Protein AF-A0A968VI49-F1 (afdb_monomer_lite)

Structure (mmCIF, N/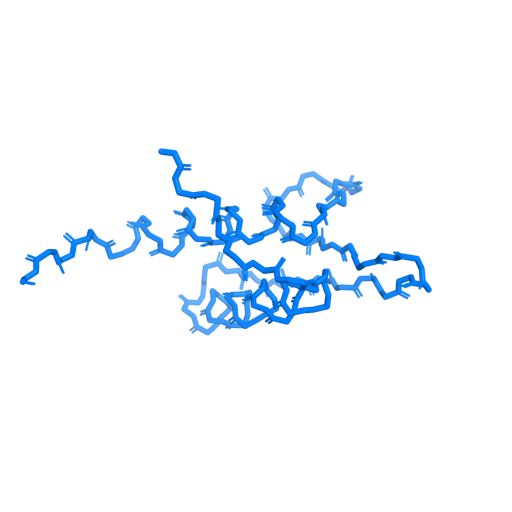CA/C/O backbone):
data_AF-A0A968VI49-F1
#
_entry.id   AF-A0A968VI49-F1
#
loop_
_atom_site.group_PDB
_atom_site.id
_atom_site.type_symbol
_atom_site.label_atom_id
_atom_site.label_alt_id
_atom_site.label_comp_id
_atom_site.label_asym_id
_atom_site.label_entity_id
_atom_site.label_seq_id
_atom_site.pdbx_PDB_ins_code
_atom_site.Cartn_x
_atom_site.Cartn_y
_atom_site.Cartn_z
_atom_site.occupancy
_atom_site.B_iso_or_equiv
_atom_site.auth_seq_id
_atom_site.auth_comp_id
_atom_site.auth_asym_id
_atom_site.auth_atom_id
_atom_site.pdbx_PDB_model_num
ATOM 1 N N . MET A 1 1 ? 10.534 -1.432 20.834 1.00 38.38 1 MET A N 1
ATOM 2 C CA . MET A 1 1 ? 10.559 -0.906 19.449 1.00 38.38 1 MET A CA 1
ATOM 3 C C . MET A 1 1 ? 10.489 -2.117 18.545 1.00 38.38 1 MET A C 1
ATOM 5 O O . MET A 1 1 ? 11.512 -2.612 18.091 1.00 38.38 1 MET A O 1
ATOM 9 N N . ASP A 1 2 ? 9.284 -2.651 18.393 1.00 45.47 2 ASP A N 1
ATOM 10 C CA . ASP A 1 2 ? 9.026 -3.857 17.618 1.00 45.47 2 ASP A CA 1
ATOM 11 C C . ASP A 1 2 ? 9.093 -3.499 16.137 1.00 45.47 2 ASP A C 1
ATOM 13 O O . ASP A 1 2 ? 8.160 -2.929 15.570 1.00 45.47 2 ASP A O 1
ATOM 17 N N . LYS A 1 3 ? 10.255 -3.764 15.533 1.00 52.62 3 LYS A N 1
ATOM 18 C CA . LYS A 1 3 ? 10.403 -3.761 14.081 1.00 52.62 3 LYS A CA 1
ATOM 19 C C . LYS A 1 3 ? 9.451 -4.827 13.545 1.00 52.62 3 LYS A C 1
ATOM 21 O O . LYS A 1 3 ? 9.569 -5.979 13.966 1.00 52.62 3 LYS A O 1
ATOM 26 N N . PRO A 1 4 ? 8.500 -4.482 12.670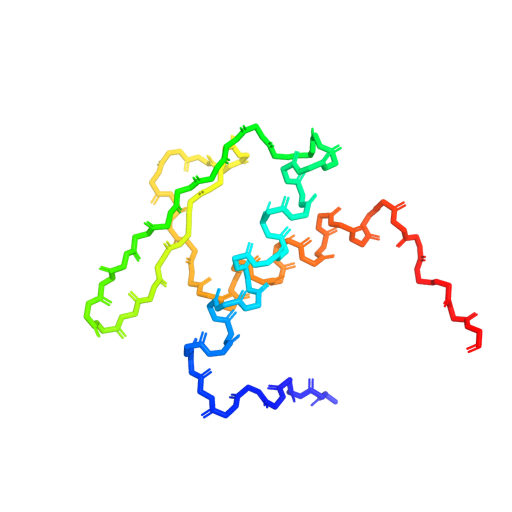 1.00 51.69 4 PRO A N 1
ATOM 27 C CA . PRO A 1 4 ? 7.670 -5.504 12.074 1.00 51.69 4 PRO A CA 1
ATOM 28 C C . PRO A 1 4 ? 8.583 -6.420 11.253 1.00 51.69 4 PRO A C 1
ATOM 30 O O . PRO A 1 4 ? 9.378 -5.958 10.438 1.00 51.69 4 PRO A O 1
ATOM 33 N N . ASN A 1 5 ? 8.518 -7.715 11.551 1.00 47.22 5 ASN A N 1
ATOM 34 C CA . ASN A 1 5 ? 9.397 -8.753 11.029 1.00 47.22 5 ASN A CA 1
ATOM 35 C C . ASN A 1 5 ? 9.035 -9.104 9.572 1.00 47.22 5 ASN A C 1
ATOM 37 O O . ASN A 1 5 ? 8.732 -10.253 9.260 1.00 47.22 5 ASN A O 1
ATOM 41 N N . PHE A 1 6 ? 8.994 -8.105 8.690 1.00 55.03 6 PHE A N 1
ATOM 42 C CA . PHE A 1 6 ? 8.889 -8.313 7.252 1.00 55.03 6 PHE A CA 1
ATOM 43 C C . PHE A 1 6 ? 10.280 -8.719 6.766 1.00 55.03 6 PHE A C 1
ATOM 45 O O . PHE A 1 6 ? 11.157 -7.880 6.595 1.00 55.03 6 PHE A O 1
ATOM 52 N N . HIS A 1 7 ? 10.511 -10.027 6.650 1.00 56.41 7 HIS A N 1
ATOM 53 C CA . HIS A 1 7 ? 11.783 -10.577 6.175 1.00 56.41 7 HIS A CA 1
ATOM 54 C C . HIS A 1 7 ? 12.009 -10.346 4.669 1.00 56.41 7 HIS A C 1
ATOM 56 O O . HIS A 1 7 ? 13.133 -10.507 4.206 1.00 56.41 7 HIS A O 1
ATOM 62 N N . ASP A 1 8 ? 10.983 -9.885 3.942 1.00 69.44 8 ASP A N 1
ATOM 63 C CA . ASP A 1 8 ? 11.015 -9.645 2.503 1.00 69.44 8 ASP A CA 1
ATOM 64 C C . ASP A 1 8 ? 10.229 -8.366 2.161 1.00 69.44 8 ASP A C 1
ATOM 66 O O . ASP A 1 8 ? 9.070 -8.206 2.560 1.00 69.44 8 ASP A O 1
ATOM 70 N N . GLU A 1 9 ? 10.836 -7.453 1.394 1.00 70.31 9 GLU A N 1
ATOM 71 C CA . GLU A 1 9 ? 10.195 -6.207 0.928 1.00 70.31 9 GLU A CA 1
ATOM 72 C C . GLU A 1 9 ? 8.905 -6.471 0.137 1.00 70.31 9 GLU A C 1
ATOM 74 O O . GLU A 1 9 ? 7.969 -5.670 0.171 1.00 70.31 9 GLU A O 1
ATOM 79 N N . ILE A 1 10 ? 8.823 -7.634 -0.515 1.00 77.81 10 ILE A N 1
ATOM 80 C CA . ILE A 1 10 ? 7.638 -8.087 -1.248 1.00 77.81 10 ILE A CA 1
ATOM 81 C C . ILE A 1 10 ? 6.456 -8.280 -0.295 1.00 77.81 10 ILE A C 1
ATOM 83 O O . ILE A 1 10 ? 5.378 -7.750 -0.549 1.00 77.81 10 ILE A O 1
ATOM 87 N N . SER A 1 11 ? 6.657 -8.949 0.843 1.00 81.81 11 SER A N 1
ATOM 88 C CA . SER A 1 11 ? 5.584 -9.175 1.820 1.00 81.81 11 SER A CA 1
ATOM 89 C C . SER A 1 11 ? 5.060 -7.869 2.419 1.00 81.81 11 SER A C 1
ATOM 91 O O . SER A 1 11 ? 3.868 -7.748 2.705 1.00 81.81 11 SER A O 1
ATOM 93 N N . LEU A 1 12 ? 5.932 -6.870 2.590 1.00 84.62 12 LEU A N 1
ATOM 94 C CA . LEU A 1 12 ? 5.527 -5.535 3.029 1.00 84.62 12 LEU A CA 1
ATOM 95 C C . LEU A 1 12 ? 4.693 -4.821 1.960 1.00 84.62 12 LEU A C 1
ATOM 97 O O . LEU A 1 12 ? 3.679 -4.198 2.279 1.00 84.62 12 LEU A O 1
ATOM 101 N N . ALA A 1 13 ? 5.085 -4.940 0.694 1.00 86.75 13 ALA A N 1
ATOM 102 C CA . ALA A 1 13 ? 4.353 -4.362 -0.423 1.00 86.75 13 ALA A CA 1
ATOM 103 C C . ALA A 1 13 ? 2.976 -5.021 -0.619 1.00 86.75 13 ALA A C 1
ATOM 105 O O . ALA A 1 13 ? 1.981 -4.318 -0.798 1.00 86.75 13 ALA A O 1
ATOM 106 N N . GLU A 1 14 ? 2.879 -6.343 -0.479 1.00 87.25 14 GLU A N 1
ATOM 107 C CA . GLU A 1 14 ? 1.603 -7.070 -0.483 1.00 87.25 14 GLU A CA 1
ATOM 108 C C . GLU A 1 14 ? 0.707 -6.661 0.696 1.00 87.25 14 GLU A C 1
ATOM 110 O O . GLU A 1 14 ? -0.499 -6.451 0.534 1.00 87.25 14 GLU A O 1
ATOM 115 N N . ALA A 1 15 ? 1.284 -6.479 1.889 1.00 89.06 15 ALA A N 1
ATOM 116 C CA . ALA A 1 15 ? 0.544 -5.990 3.050 1.00 89.06 15 ALA A CA 1
ATOM 117 C C . ALA A 1 15 ? 0.016 -4.561 2.831 1.00 89.06 15 ALA A C 1
ATOM 119 O O . ALA A 1 15 ? -1.145 -4.277 3.144 1.00 89.06 15 ALA A O 1
ATOM 120 N N . ALA A 1 16 ? 0.833 -3.668 2.264 1.00 89.38 16 ALA A N 1
ATOM 121 C CA . ALA A 1 16 ? 0.423 -2.311 1.904 1.00 89.38 16 ALA A CA 1
ATOM 122 C C . ALA A 1 16 ? -0.692 -2.319 0.847 1.00 89.38 16 ALA A C 1
ATOM 124 O O . ALA A 1 16 ? -1.687 -1.612 1.001 1.00 89.38 16 ALA A O 1
ATOM 125 N N . GLU A 1 17 ? -0.591 -3.164 -0.180 1.00 90.25 17 GLU A N 1
ATOM 126 C CA . GLU A 1 17 ? -1.651 -3.338 -1.177 1.00 90.25 17 GLU A CA 1
ATOM 127 C C . GLU A 1 17 ? -2.963 -3.810 -0.527 1.00 90.25 17 GLU A C 1
ATOM 129 O O . GLU A 1 17 ? -4.030 -3.254 -0.802 1.00 90.25 17 GLU A O 1
ATOM 134 N N . SER A 1 18 ? -2.902 -4.799 0.367 1.00 90.75 18 SER A N 1
ATOM 135 C CA . SER A 1 18 ? -4.084 -5.316 1.065 1.00 90.75 18 SER A CA 1
ATOM 136 C C . SER A 1 18 ? -4.777 -4.230 1.892 1.00 90.75 18 SER A C 1
ATOM 138 O O . SER A 1 18 ? -6.002 -4.088 1.837 1.00 90.75 18 SER A O 1
ATOM 140 N N . LEU A 1 19 ? -4.012 -3.396 2.604 1.00 89.31 19 LEU A N 1
ATOM 141 C CA . LEU A 1 19 ? -4.570 -2.257 3.338 1.00 89.31 19 LEU A CA 1
ATOM 142 C C . LEU A 1 19 ? -5.150 -1.190 2.396 1.00 89.31 19 LEU A C 1
ATOM 144 O O . LEU A 1 19 ? -6.192 -0.615 2.703 1.00 89.31 19 LEU A O 1
ATOM 148 N N . ALA A 1 20 ? -4.526 -0.938 1.242 1.00 88.19 20 ALA A N 1
ATOM 149 C CA . ALA A 1 20 ? -5.029 0.021 0.257 1.00 88.19 20 ALA A CA 1
ATOM 150 C C . ALA A 1 20 ? -6.381 -0.427 -0.309 1.00 88.19 20 ALA A C 1
ATOM 152 O O . ALA A 1 20 ? -7.322 0.365 -0.378 1.00 88.19 20 ALA A O 1
ATOM 153 N N . LYS A 1 21 ? -6.504 -1.720 -0.634 1.00 89.06 21 LYS A N 1
ATOM 154 C CA . LYS A 1 21 ? -7.763 -2.349 -1.060 1.00 89.06 21 LYS A CA 1
ATOM 155 C C . LYS A 1 21 ? -8.837 -2.229 0.021 1.00 89.06 21 LYS A C 1
ATOM 157 O O . LYS A 1 21 ? -9.966 -1.860 -0.291 1.00 89.06 21 LYS A O 1
ATOM 162 N N . GLN A 1 22 ? -8.495 -2.470 1.289 1.00 88.94 22 GLN A N 1
ATOM 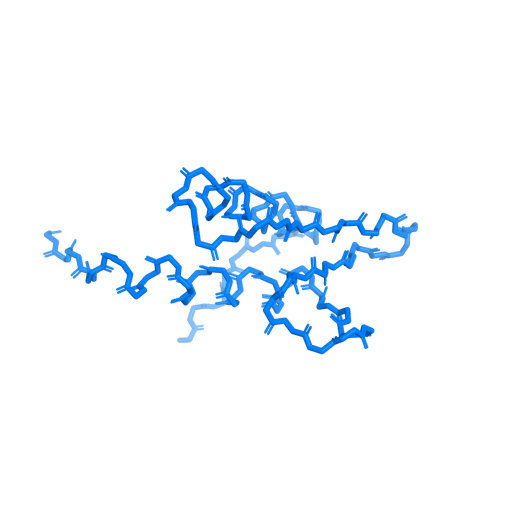163 C CA . GLN A 1 22 ? -9.429 -2.282 2.409 1.00 88.94 22 GLN A CA 1
ATOM 164 C C . GLN A 1 22 ? -9.885 -0.825 2.544 1.00 88.94 22 GLN A C 1
ATOM 166 O O . GLN A 1 22 ? -11.080 -0.563 2.670 1.00 88.94 22 GLN A O 1
ATOM 171 N N . ALA A 1 23 ? -8.959 0.131 2.463 1.00 86.50 23 ALA A N 1
ATOM 172 C CA . ALA A 1 23 ? -9.277 1.554 2.529 1.00 86.50 23 ALA A CA 1
ATOM 173 C C . ALA A 1 23 ? -10.136 2.019 1.338 1.00 86.50 23 ALA A C 1
ATOM 175 O O . ALA A 1 23 ? -11.026 2.850 1.525 1.00 86.50 23 ALA A O 1
ATOM 176 N N . MET A 1 24 ? -9.943 1.452 0.140 1.00 87.25 24 MET A N 1
ATOM 177 C CA . MET A 1 24 ? -10.857 1.658 -0.993 1.00 87.25 24 MET A CA 1
ATOM 178 C C . MET A 1 24 ? -12.245 1.076 -0.725 1.00 87.25 24 MET A C 1
ATOM 180 O O . MET A 1 24 ? -13.244 1.754 -0.948 1.00 87.25 24 MET A O 1
ATOM 184 N N . HIS A 1 25 ? -12.327 -0.152 -0.207 1.00 86.62 25 HIS A N 1
ATOM 185 C CA . HIS A 1 25 ? -13.603 -0.787 0.137 1.00 86.62 25 HIS A CA 1
ATOM 186 C C . HIS A 1 25 ? -14.399 0.001 1.186 1.00 86.62 25 HIS A C 1
ATOM 188 O O . HIS A 1 25 ? -15.625 0.025 1.128 1.00 86.62 25 HIS A O 1
ATOM 194 N N . GLN A 1 26 ? -13.716 0.660 2.123 1.00 85.50 26 GLN A N 1
ATOM 195 C CA . GLN A 1 26 ? -14.336 1.535 3.123 1.00 85.50 26 GLN A CA 1
ATOM 196 C C . GLN A 1 26 ? -14.65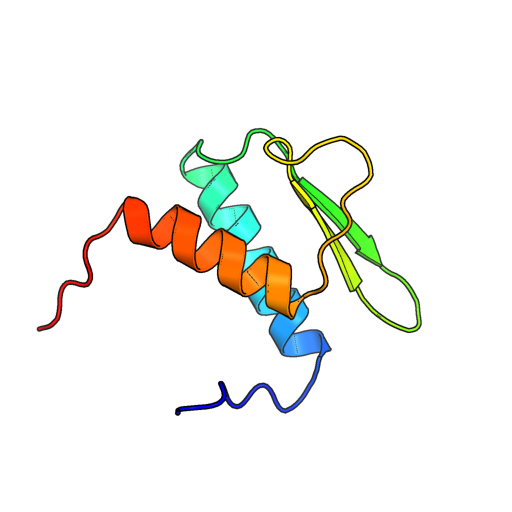5 2.947 2.595 1.00 85.50 26 GLN A C 1
ATOM 198 O O . GLN A 1 26 ? -15.153 3.778 3.350 1.00 85.50 26 GLN A O 1
ATOM 203 N N . GLY A 1 27 ? -14.365 3.246 1.323 1.00 84.06 27 GLY A N 1
ATOM 204 C CA . GLY A 1 27 ? -14.579 4.569 0.726 1.00 84.06 27 GLY A CA 1
ATOM 205 C C . GLY A 1 27 ? -13.640 5.655 1.262 1.00 84.06 27 GLY A C 1
ATOM 206 O O . GLY A 1 27 ? -13.913 6.840 1.094 1.00 84.06 27 GLY A O 1
ATOM 207 N N . MET A 1 28 ? -12.543 5.272 1.924 1.00 82.62 28 MET A N 1
ATOM 208 C CA . MET A 1 28 ? -11.543 6.201 2.468 1.00 82.62 28 MET A CA 1
ATOM 209 C C . MET A 1 28 ? -10.512 6.620 1.417 1.00 82.62 28 MET A C 1
ATOM 211 O O . MET A 1 28 ? -9.914 7.690 1.521 1.00 82.62 28 MET A O 1
ATOM 215 N N . LEU A 1 29 ? -10.294 5.765 0.415 1.00 83.44 29 LEU A N 1
ATOM 216 C CA . LEU A 1 29 ? -9.496 6.059 -0.768 1.00 83.44 29 LEU A CA 1
ATOM 217 C C . LEU A 1 29 ? -10.382 6.016 -2.009 1.00 83.44 29 LEU A C 1
ATOM 219 O O . LEU A 1 29 ? -11.075 5.030 -2.245 1.00 83.44 29 LEU A O 1
ATOM 223 N N . ASN A 1 30 ? -10.303 7.067 -2.825 1.00 82.06 30 ASN A N 1
ATOM 224 C CA . ASN A 1 30 ? -11.002 7.121 -4.108 1.00 82.06 30 ASN A CA 1
ATOM 225 C C . ASN A 1 30 ? -10.293 6.268 -5.166 1.00 82.06 30 ASN A C 1
ATOM 227 O O . ASN A 1 30 ? -10.942 5.535 -5.905 1.00 82.06 30 ASN A O 1
ATOM 231 N N . HIS A 1 31 ? -8.962 6.351 -5.232 1.00 84.56 31 HIS A N 1
ATOM 232 C CA . HIS A 1 31 ? -8.126 5.446 -6.012 1.00 84.56 31 HIS A CA 1
ATOM 233 C C . HIS A 1 31 ? -6.726 5.326 -5.387 1.00 84.56 31 HIS A C 1
ATOM 235 O O . HIS A 1 31 ? -6.312 6.118 -4.536 1.00 84.56 31 HIS A O 1
ATOM 241 N N . PHE A 1 32 ? -5.971 4.327 -5.827 1.00 87.75 32 PHE A N 1
ATOM 242 C CA . PHE A 1 32 ? -4.535 4.240 -5.591 1.00 87.75 32 PHE A CA 1
ATOM 243 C C . PHE A 1 32 ? -3.851 3.680 -6.836 1.00 87.75 32 PHE A C 1
ATOM 245 O O . PHE A 1 32 ? -4.485 3.012 -7.652 1.00 87.75 32 PHE A O 1
ATOM 252 N N . THR A 1 33 ? -2.562 3.962 -6.975 1.00 88.50 33 THR A N 1
ATOM 253 C CA . THR A 1 33 ? -1.721 3.448 -8.057 1.00 88.50 33 THR A CA 1
ATOM 254 C C . THR A 1 33 ? -0.505 2.776 -7.446 1.00 88.50 33 THR A C 1
ATOM 256 O O . THR A 1 33 ? 0.106 3.326 -6.531 1.00 88.50 33 THR A O 1
ATOM 259 N N . ILE A 1 34 ? -0.156 1.597 -7.957 1.00 89.25 34 ILE A N 1
ATOM 260 C CA . ILE A 1 34 ? 1.070 0.889 -7.591 1.00 89.25 34 ILE A CA 1
ATOM 261 C C . ILE A 1 34 ? 1.971 0.858 -8.814 1.00 89.25 34 ILE A C 1
ATOM 263 O O . ILE A 1 34 ? 1.559 0.432 -9.893 1.00 89.25 34 ILE A O 1
ATOM 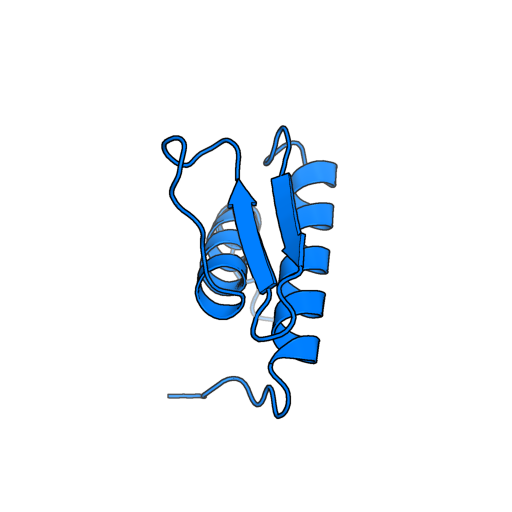267 N N . TYR A 1 35 ? 3.199 1.313 -8.628 1.00 88.50 35 TYR A N 1
ATOM 268 C CA . TYR A 1 35 ? 4.265 1.234 -9.604 1.00 88.50 35 TYR A CA 1
ATOM 269 C C . TYR A 1 35 ? 5.173 0.073 -9.217 1.00 88.50 35 TYR A C 1
ATOM 271 O O . TYR A 1 35 ? 5.829 0.095 -8.176 1.00 88.50 35 TYR A O 1
ATOM 279 N N . PHE A 1 36 ? 5.183 -0.954 -10.058 1.00 85.06 36 PHE A N 1
ATOM 280 C CA . PHE A 1 36 ? 6.032 -2.124 -9.891 1.00 85.06 36 PHE A CA 1
ATOM 281 C C . PHE A 1 36 ? 7.366 -1.856 -10.587 1.00 85.06 36 PHE A C 1
ATOM 283 O O . PHE A 1 36 ? 7.464 -2.019 -11.805 1.00 85.06 36 PHE A O 1
ATOM 290 N N . TYR A 1 37 ? 8.382 -1.417 -9.842 1.00 83.81 37 TYR A N 1
ATOM 291 C CA . TYR A 1 37 ? 9.747 -1.381 -10.366 1.00 83.81 37 TYR A CA 1
ATOM 292 C C . TYR A 1 37 ? 10.454 -2.711 -10.073 1.00 83.81 37 TYR A C 1
ATOM 294 O O . TYR A 1 37 ? 10.108 -3.384 -9.098 1.00 83.81 37 TYR A O 1
ATOM 302 N N . PRO A 1 38 ? 11.449 -3.099 -10.893 1.00 75.75 38 PRO A N 1
ATOM 303 C CA . PRO A 1 38 ? 12.253 -4.297 -10.648 1.00 75.75 38 PRO A CA 1
ATOM 304 C C . PRO A 1 38 ? 12.950 -4.266 -9.283 1.00 75.75 38 PRO A C 1
ATOM 306 O O . PRO A 1 38 ? 13.118 -5.309 -8.660 1.00 75.75 38 PRO A O 1
ATOM 309 N N . ASP A 1 39 ? 13.327 -3.066 -8.837 1.00 73.75 39 ASP A N 1
ATOM 310 C CA . ASP A 1 39 ? 14.089 -2.840 -7.610 1.00 73.75 39 ASP A CA 1
ATOM 311 C C . ASP A 1 39 ? 13.204 -2.591 -6.378 1.00 73.75 39 ASP A C 1
ATOM 313 O O . ASP A 1 39 ? 13.619 -2.886 -5.265 1.00 73.75 39 ASP A O 1
ATOM 317 N N . SER A 1 40 ? 12.002 -2.024 -6.540 1.00 76.12 40 SER A N 1
ATOM 318 C CA . SER A 1 40 ? 11.082 -1.739 -5.424 1.00 76.12 40 SER A CA 1
ATOM 319 C C . SER A 1 40 ? 9.672 -1.387 -5.904 1.00 76.12 40 SER A C 1
ATOM 321 O O . SER A 1 40 ? 9.464 -0.944 -7.031 1.00 76.12 40 SER A O 1
ATOM 323 N N . TRP A 1 41 ? 8.662 -1.571 -5.055 1.00 87.06 41 TRP A N 1
ATOM 324 C CA . TRP A 1 41 ? 7.303 -1.114 -5.365 1.00 87.06 41 TRP A CA 1
ATOM 325 C C . TRP A 1 41 ? 7.090 0.290 -4.815 1.00 87.06 41 TRP A C 1
ATOM 327 O O . TRP A 1 41 ? 7.564 0.613 -3.728 1.00 87.06 41 TRP A O 1
ATOM 337 N N . GLN A 1 42 ? 6.342 1.116 -5.537 1.00 89.25 42 GLN A N 1
ATOM 338 C CA . GLN A 1 42 ? 5.985 2.458 -5.088 1.00 89.25 42 GLN A CA 1
ATOM 339 C C . GLN A 1 42 ? 4.478 2.675 -5.153 1.00 89.25 42 GLN A C 1
ATOM 341 O O . GLN A 1 42 ? 3.803 2.204 -6.065 1.00 89.25 42 GLN A O 1
ATOM 346 N N . PHE A 1 43 ? 3.947 3.408 -4.184 1.00 90.19 43 PHE A N 1
ATOM 347 C CA . PHE A 1 43 ? 2.516 3.603 -3.987 1.00 90.19 43 PHE A CA 1
ATOM 348 C C . PHE A 1 43 ? 2.152 5.078 -4.113 1.00 90.19 43 PHE A C 1
ATOM 350 O O . PHE A 1 43 ? 2.819 5.946 -3.559 1.00 90.19 43 PHE A O 1
ATOM 357 N N . HIS A 1 44 ? 1.046 5.360 -4.791 1.00 88.94 44 HIS A N 1
ATOM 358 C CA . HIS A 1 44 ? 0.482 6.699 -4.915 1.00 88.94 44 HIS A CA 1
ATOM 359 C C . HIS A 1 44 ? -0.995 6.682 -4.522 1.00 88.94 44 HIS A C 1
ATOM 361 O O . HIS A 1 44 ? -1.764 5.849 -5.005 1.00 88.94 44 HIS A O 1
ATOM 367 N N . PHE A 1 45 ? -1.403 7.611 -3.659 1.00 85.94 45 PHE A N 1
ATOM 368 C CA . PHE A 1 45 ? -2.758 7.689 -3.108 1.00 85.94 45 PHE A CA 1
ATOM 369 C C . PHE A 1 45 ? -3.400 9.039 -3.437 1.00 85.94 45 PHE A C 1
ATOM 371 O O . PHE A 1 45 ? -2.738 10.068 -3.341 1.00 85.94 45 PHE A O 1
ATOM 378 N N . SER A 1 46 ? -4.709 9.065 -3.720 1.00 73.75 46 SER A N 1
ATOM 379 C CA . SER A 1 46 ? -5.450 10.287 -4.112 1.00 73.75 46 SER A CA 1
ATOM 380 C C . SER A 1 46 ? -5.484 11.420 -3.075 1.00 73.75 46 SER A C 1
ATOM 382 O O . SER A 1 46 ? -6.023 12.484 -3.358 1.00 73.75 46 SER A O 1
ATOM 384 N N . GLY A 1 47 ? -4.989 11.193 -1.856 1.00 68.88 47 GLY A N 1
ATOM 385 C CA . GLY A 1 47 ? -4.923 12.190 -0.780 1.00 68.88 47 GLY A CA 1
ATOM 386 C C . GLY A 1 47 ? -3.555 12.860 -0.626 1.00 68.88 47 GLY A C 1
ATOM 387 O O . GLY A 1 47 ? -3.372 13.654 0.298 1.00 68.88 47 GLY A O 1
ATOM 388 N N . LYS A 1 48 ? -2.584 12.508 -1.473 1.00 69.69 48 LYS A N 1
ATOM 389 C CA . LYS A 1 48 ? -1.243 13.097 -1.502 1.00 69.69 48 LYS A CA 1
ATOM 390 C C . LYS A 1 48 ? -1.085 13.977 -2.748 1.00 69.69 48 LYS A C 1
ATOM 392 O O . LYS A 1 48 ? -1.770 13.730 -3.741 1.00 69.69 48 LYS A O 1
ATOM 397 N N . PRO A 1 49 ? -0.245 15.028 -2.691 1.00 71.44 49 PRO A N 1
ATOM 398 C CA . PRO A 1 49 ? 0.046 15.839 -3.867 1.00 71.44 49 PRO A CA 1
ATOM 399 C C . PRO A 1 49 ? 0.581 14.956 -4.999 1.00 71.44 49 PRO A C 1
ATOM 401 O O . PRO A 1 49 ? 1.320 14.002 -4.748 1.00 71.44 49 PRO A O 1
ATOM 404 N N . GLU A 1 50 ? 0.194 15.284 -6.235 1.00 61.53 50 GLU A N 1
ATOM 405 C CA . GLU A 1 50 ? 0.642 14.562 -7.426 1.00 61.53 50 GLU A CA 1
ATOM 406 C C . GLU A 1 50 ? 2.172 14.438 -7.434 1.00 61.53 50 GLU A C 1
ATOM 408 O O . GLU A 1 50 ? 2.890 15.437 -7.365 1.00 61.53 50 GLU A O 1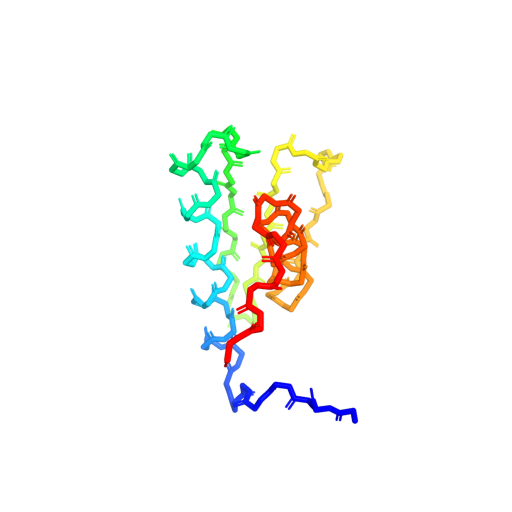
ATOM 413 N N . GLY A 1 51 ? 2.662 13.197 -7.501 1.00 64.75 51 GLY A N 1
ATOM 414 C CA . GLY A 1 51 ? 4.092 12.885 -7.576 1.00 64.75 51 GLY A CA 1
ATOM 415 C C . GLY A 1 51 ? 4.734 12.404 -6.273 1.00 64.75 51 GLY A C 1
ATOM 416 O O . GLY A 1 51 ? 5.892 11.991 -6.306 1.00 64.75 51 GLY A O 1
ATOM 417 N N . GLU A 1 52 ? 4.018 12.389 -5.143 1.00 79.12 52 GLU A N 1
ATOM 418 C CA . GLU A 1 52 ? 4.540 11.777 -3.914 1.00 79.12 52 GLU A CA 1
ATOM 419 C C . GLU A 1 52 ? 4.364 10.252 -3.953 1.00 79.12 52 GLU A C 1
ATOM 421 O O . GLU A 1 52 ? 3.307 9.704 -3.631 1.00 79.12 52 GLU A O 1
ATOM 426 N N . LEU A 1 53 ? 5.420 9.571 -4.396 1.00 86.31 53 LEU A N 1
ATOM 427 C CA . LEU A 1 53 ? 5.523 8.117 -4.409 1.00 86.31 53 LEU A CA 1
ATOM 428 C C . LEU A 1 53 ? 6.021 7.636 -3.047 1.00 86.31 53 LEU A C 1
ATOM 430 O O . LEU A 1 53 ? 7.115 7.994 -2.618 1.00 86.31 53 LEU A O 1
ATOM 434 N N . LEU A 1 54 ? 5.211 6.829 -2.373 1.00 87.62 54 LEU A N 1
ATOM 435 C CA . LEU A 1 54 ? 5.542 6.236 -1.085 1.00 87.62 54 LEU A CA 1
ATOM 436 C C . LEU A 1 54 ? 6.184 4.869 -1.285 1.00 87.62 54 LEU A C 1
ATOM 438 O O . LEU A 1 54 ? 5.737 4.068 -2.111 1.00 87.62 54 LEU A O 1
ATOM 442 N N . THR A 1 55 ? 7.202 4.581 -0.487 1.00 89.38 55 THR A N 1
ATOM 443 C CA . THR A 1 55 ? 7.755 3.229 -0.367 1.00 89.38 55 THR A CA 1
ATOM 444 C C . THR A 1 55 ? 6.722 2.267 0.240 1.00 89.38 55 THR A C 1
ATOM 446 O O . THR A 1 55 ? 5.737 2.713 0.840 1.00 89.38 55 THR A O 1
ATOM 449 N N . PRO A 1 56 ? 6.921 0.939 0.141 1.00 87.38 56 PRO A N 1
ATOM 450 C CA . PRO A 1 56 ? 6.012 -0.039 0.740 1.00 87.38 56 PRO A CA 1
ATOM 451 C C . PRO A 1 56 ? 5.815 0.185 2.245 1.00 87.38 56 PRO A C 1
ATOM 453 O O . PRO A 1 56 ? 4.702 0.068 2.755 1.00 87.38 56 PRO A O 1
ATOM 456 N N . GLU A 1 57 ? 6.882 0.576 2.947 1.00 86.88 57 GLU A N 1
ATOM 457 C CA . GLU A 1 57 ? 6.843 0.889 4.375 1.00 86.88 57 GLU A CA 1
ATOM 458 C C . GLU A 1 57 ? 5.998 2.132 4.670 1.00 86.88 57 GLU A C 1
ATOM 460 O O . GLU A 1 57 ? 5.092 2.098 5.508 1.00 86.88 57 GLU A O 1
ATOM 465 N N . GLU A 1 58 ? 6.251 3.228 3.956 1.00 88.25 58 GLU A N 1
ATOM 466 C CA . GLU A 1 58 ? 5.509 4.476 4.135 1.00 88.25 58 GLU A CA 1
ATOM 467 C C . GLU A 1 58 ? 4.033 4.310 3.778 1.00 88.25 58 GLU A C 1
ATOM 469 O O . GLU A 1 58 ? 3.159 4.809 4.492 1.00 88.25 58 GLU A O 1
ATOM 474 N N . ALA A 1 59 ? 3.747 3.572 2.705 1.00 88.38 59 ALA A N 1
ATOM 475 C CA . ALA A 1 59 ? 2.399 3.226 2.292 1.00 88.38 59 ALA A CA 1
ATOM 476 C C . ALA A 1 59 ? 1.685 2.420 3.380 1.00 88.38 59 ALA A C 1
ATOM 478 O O . ALA A 1 59 ? 0.584 2.786 3.797 1.00 88.38 59 ALA A O 1
ATOM 479 N N . TYR A 1 60 ? 2.331 1.376 3.903 1.00 88.88 60 TYR A N 1
ATOM 480 C CA . TYR A 1 60 ? 1.795 0.557 4.986 1.00 88.88 60 TYR A CA 1
ATOM 481 C C . TYR A 1 60 ? 1.489 1.392 6.236 1.00 88.88 60 TYR A C 1
ATOM 483 O O . TYR A 1 60 ? 0.388 1.308 6.785 1.00 88.88 60 TYR A O 1
ATOM 491 N N . LEU A 1 61 ? 2.417 2.248 6.672 1.00 87.25 61 LEU A N 1
ATOM 492 C CA . LEU A 1 61 ? 2.223 3.117 7.838 1.00 87.25 61 LEU A CA 1
ATOM 493 C C . LEU A 1 61 ? 1.112 4.149 7.616 1.00 87.25 61 LEU A C 1
ATOM 495 O O . LEU A 1 61 ? 0.287 4.372 8.509 1.00 87.25 61 LEU A O 1
ATOM 499 N N . TYR A 1 62 ? 1.064 4.760 6.432 1.00 86.88 62 TYR A N 1
ATOM 500 C CA . TYR A 1 62 ? 0.024 5.714 6.058 1.00 86.88 62 TYR A CA 1
ATOM 501 C C . TYR A 1 62 ? -1.361 5.064 6.092 1.00 86.88 62 TYR A C 1
ATOM 503 O O . TYR A 1 62 ? -2.268 5.581 6.747 1.00 86.88 62 TYR A O 1
ATOM 511 N N . LEU A 1 63 ? -1.509 3.903 5.455 1.00 87.00 63 LEU A N 1
ATOM 512 C CA . LEU A 1 63 ? -2.764 3.159 5.384 1.00 87.00 63 LEU A CA 1
ATOM 513 C C . LEU A 1 63 ? -3.188 2.616 6.744 1.00 87.00 63 LEU A C 1
ATOM 515 O O . LEU A 1 63 ? -4.354 2.726 7.113 1.00 87.00 63 LEU A O 1
ATOM 519 N N . LYS A 1 64 ? -2.243 2.103 7.538 1.00 86.69 64 LYS A N 1
ATOM 520 C CA . LYS A 1 64 ? -2.508 1.661 8.910 1.00 86.69 64 LYS A CA 1
ATOM 521 C C . LYS A 1 64 ? -3.013 2.815 9.773 1.00 86.69 64 LYS A C 1
ATOM 523 O O . LYS A 1 64 ? -3.936 2.627 10.558 1.00 86.69 64 LYS A O 1
ATOM 528 N N . LYS A 1 65 ? -2.461 4.021 9.610 1.00 85.12 65 LYS A N 1
ATOM 529 C CA . LYS A 1 65 ? -2.953 5.228 10.293 1.00 85.12 65 LYS A CA 1
ATOM 530 C C . LYS A 1 65 ? -4.312 5.681 9.759 1.00 85.12 65 LYS A C 1
ATOM 532 O O . LYS A 1 65 ? -5.123 6.169 10.540 1.00 85.12 65 LYS A O 1
ATOM 537 N N . LEU A 1 66 ? -4.557 5.547 8.458 1.00 83.25 66 LEU A N 1
ATOM 538 C CA . LEU A 1 66 ? -5.832 5.892 7.830 1.00 83.25 66 LEU A CA 1
ATOM 539 C C . LEU A 1 66 ? -6.958 4.983 8.342 1.00 83.25 66 LEU A C 1
ATOM 541 O O . LEU A 1 66 ? -7.960 5.492 8.828 1.00 83.25 66 LEU A O 1
ATOM 545 N N . LEU A 1 67 ? -6.743 3.667 8.332 1.00 81.81 67 LEU A N 1
ATOM 546 C CA . LEU A 1 67 ? -7.686 2.653 8.819 1.00 81.81 67 LEU A CA 1
ATOM 547 C C . LEU A 1 67 ? -7.800 2.639 10.355 1.00 81.81 67 LEU A C 1
ATOM 549 O O . LEU A 1 67 ? -8.881 2.449 10.905 1.00 81.81 67 LEU A O 1
ATOM 553 N N . GLY A 1 68 ? -6.699 2.890 11.069 1.00 74.56 68 GLY A N 1
ATOM 554 C CA . GLY A 1 68 ? -6.673 2.985 12.533 1.00 74.56 68 GLY A CA 1
ATOM 555 C C . GLY A 1 68 ? -7.327 4.251 13.096 1.00 74.56 68 GLY A C 1
ATOM 556 O O . GLY A 1 68 ? -7.628 4.311 14.281 1.00 74.56 68 GLY A O 1
ATOM 557 N N . LYS A 1 69 ? -7.584 5.272 12.270 1.00 61.44 69 LYS A N 1
ATOM 558 C CA . LYS A 1 69 ? -8.462 6.388 12.659 1.00 61.44 69 LYS A CA 1
ATOM 559 C C . LYS A 1 69 ? -9.940 5.984 12.671 1.00 61.44 69 LYS A C 1
ATOM 561 O O . LYS A 1 69 ? -10.728 6.664 13.320 1.00 61.44 69 LYS A O 1
ATOM 566 N N . THR A 1 70 ? -10.303 4.910 11.971 1.00 53.88 70 THR A N 1
ATOM 567 C CA . THR A 1 70 ? -11.684 4.422 11.836 1.00 53.88 70 THR A CA 1
ATOM 568 C C . THR A 1 70 ? -12.039 3.390 12.901 1.00 53.88 70 THR A C 1
ATOM 570 O O . THR A 1 70 ? -13.175 3.375 13.363 1.00 53.88 70 THR A O 1
ATOM 573 N N . ASN A 1 71 ? -11.067 2.592 13.354 1.00 46.66 71 ASN A N 1
ATOM 574 C CA . ASN A 1 71 ? -11.219 1.730 14.523 1.00 46.66 71 ASN A CA 1
ATOM 575 C C . ASN A 1 71 ? -10.251 2.184 15.623 1.00 46.66 71 ASN A C 1
ATOM 577 O O . ASN A 1 71 ? -9.042 2.012 15.442 1.00 46.66 71 ASN A O 1
ATOM 581 N N . PRO A 1 72 ? -10.727 2.703 16.776 1.00 43.59 72 PRO A N 1
ATOM 582 C CA . PRO A 1 72 ? -9.867 2.746 17.950 1.00 43.59 72 PRO A CA 1
ATOM 583 C C . PRO A 1 72 ? -9.343 1.324 18.211 1.00 43.59 72 PRO A C 1
ATOM 585 O O . PRO A 1 72 ? -10.086 0.361 17.983 1.00 43.59 72 PRO A O 1
ATOM 588 N N . PRO A 1 73 ? -8.083 1.161 18.654 1.00 42.97 73 PRO A N 1
ATOM 589 C CA . PRO A 1 73 ? -7.577 -0.143 19.044 1.00 42.97 73 PRO A CA 1
ATOM 590 C C . PRO A 1 73 ? -8.498 -0.679 20.139 1.00 42.97 73 PRO A C 1
ATOM 592 O O . PRO A 1 73 ? -8.505 -0.186 21.263 1.00 42.97 73 PRO A O 1
ATOM 595 N N . THR A 1 74 ? -9.336 -1.647 19.780 1.00 48.81 74 THR A N 1
ATOM 596 C CA . THR A 1 74 ? -10.054 -2.451 20.758 1.00 48.81 74 THR A CA 1
ATOM 597 C C . THR A 1 74 ? -9.039 -3.475 21.233 1.00 48.81 74 THR A C 1
ATOM 599 O O . THR A 1 74 ? -8.885 -4.544 20.651 1.00 48.81 74 THR A O 1
ATOM 602 N N . GLU A 1 75 ? -8.247 -3.042 22.207 1.00 48.31 75 GLU A N 1
ATOM 603 C CA . GLU A 1 75 ? -7.523 -3.906 23.126 1.00 48.31 75 GLU A CA 1
ATOM 604 C C . GLU A 1 75 ? -8.587 -4.714 23.890 1.00 48.31 75 GLU A C 1
ATOM 606 O O . GLU A 1 75 ? -9.417 -4.132 24.592 1.00 48.31 75 GLU A O 1
ATOM 611 N N . ILE A 1 76 ? -8.630 -6.031 23.663 1.00 45.81 76 ILE A N 1
ATOM 612 C CA . ILE A 1 76 ? -9.325 -7.015 24.510 1.00 45.81 76 ILE A CA 1
ATOM 613 C C . ILE A 1 76 ? -8.330 -8.077 24.952 1.00 45.81 76 ILE A C 1
ATOM 615 O O . ILE A 1 76 ? -7.465 -8.445 24.123 1.00 45.81 76 ILE A O 1
#

Radius of gyration: 12.77 Å; chains: 1; bounding box: 29×26×35 Å

Sequence (76 aa):
MDKPNFHDEISLAEAAESLAKQAMHQGMLNHFTIYFYPDSWQFHFSGKPEGELLTPEEAYLYLKKLLGKTNPPTEI

Secondary structure (DSSP, 8-state):
-------SHHHHHHHHHHHHHHHHHTTS-S-EEEEE-SS-EEEEETTS-TT-PBPHHHHHHHHHHHHHTTS-----

pLDDT: mean 76.69, std 15.21, range [38.38, 90.75]

Foldseek 3Di:
DDDPPPVDLVVLLVLLVVLQVVCVVVVNFPDKDWDDDPVAIWIGTPVDPPPDTDGSVRSNVVSCVSVCVVPPPPDD